Protein AF-W1DSZ6-F1 (afdb_monomer)

Nearest PDB structures (foldseek):
  8jjm-assembly2_B  TM=9.909E-01  e=1.032E-05  Vibrio alginolyticus
  1hvx-assembly1_A  TM=9.862E-01  e=4.575E-05  Geobacillus stearothermophilus
  2die-assembly1_A  TM=9.828E-01  e=7.349E-05  Bacillus sp. (in: firmicutes)
  3qgv-assembly1_A  TM=9.755E-01  e=7.349E-05  Pyrococcus woesei
  6gya-assembly4_D  TM=9.769E-01  e=8.414E-05  Alicyclobacillus sp.

Solvent-accessible surface area (backbone atoms only — not comparable to full-atom values): 4332 Å² total; per-residue (Å²): 134,84,72,93,31,80,41,74,77,68,65,92,84,61,74,82,84,71,58,62,63,65,49,51,63,69,43,49,65,61,41,46,74,77,50,38,78,42,74,45,75,67,60,65,31,36,17,70,61,47,92,74,41,84,23,88,50,69,63,36,89,84,33,67,76,81,120

Organism: NCBI:txid1432552

Structure (mmCIF, N/CA/C/O backbone):
data_AF-W1DSZ6-F1
#
_entry.id   AF-W1DSZ6-F1
#
loop_
_atom_site.group_PDB
_atom_site.id
_atom_site.type_symbol
_atom_site.label_atom_id
_atom_site.label_alt_id
_atom_site.label_comp_id
_atom_site.label_asym_id
_atom_site.label_entity_id
_atom_site.label_seq_id
_atom_site.pdbx_PDB_ins_code
_atom_site.Cartn_x
_atom_site.Cartn_y
_atom_site.Cartn_z
_atom_site.occupancy
_atom_site.B_iso_or_equiv
_atom_site.auth_seq_id
_atom_site.auth_comp_id
_atom_site.auth_asym_id
_atom_site.auth_atom_id
_atom_site.pdbx_PDB_model_num
ATOM 1 N N . MET A 1 1 ? -18.569 -0.211 20.166 1.00 71.69 1 MET A N 1
ATOM 2 C CA . MET A 1 1 ? -18.141 -0.442 18.767 1.00 71.69 1 MET A CA 1
ATOM 3 C C . MET A 1 1 ? -16.952 0.469 18.491 1.00 71.69 1 MET A C 1
ATOM 5 O O . MET A 1 1 ? -17.007 1.608 18.937 1.00 71.69 1 MET A O 1
ATOM 9 N N . LYS A 1 2 ? -15.875 -0.014 17.852 1.00 84.94 2 LYS A N 1
ATOM 10 C CA . LYS A 1 2 ? -14.773 0.853 17.386 1.00 84.94 2 LYS A CA 1
ATOM 11 C C . LYS A 1 2 ? -15.213 1.511 16.068 1.00 84.94 2 LYS A C 1
ATOM 13 O O . LYS A 1 2 ? -15.715 0.801 15.200 1.00 84.94 2 LYS A O 1
ATOM 18 N N . ASN A 1 3 ? -15.051 2.829 15.927 1.00 97.06 3 ASN A N 1
ATOM 19 C CA . ASN A 1 3 ? -15.322 3.511 14.656 1.00 97.06 3 ASN A CA 1
ATOM 20 C C . ASN A 1 3 ? -14.305 3.060 13.589 1.00 97.06 3 ASN A C 1
ATOM 22 O O . ASN A 1 3 ? -13.144 2.826 13.935 1.00 97.06 3 ASN A O 1
ATOM 26 N N . PRO A 1 4 ? -14.702 2.924 12.313 1.00 97.44 4 PRO A N 1
ATOM 27 C CA . PRO A 1 4 ? -13.756 2.696 11.225 1.00 97.44 4 PRO A CA 1
ATOM 28 C C . PRO A 1 4 ? -12.822 3.904 11.044 1.00 97.44 4 PRO A C 1
ATOM 30 O O . PRO A 1 4 ? -13.299 5.028 10.894 1.00 97.44 4 PRO A O 1
ATOM 33 N N . THR A 1 5 ? -11.511 3.663 11.020 1.00 98.12 5 THR A N 1
ATOM 34 C CA . THR A 1 5 ? -10.468 4.683 10.831 1.00 98.12 5 THR A CA 1
ATOM 35 C C . THR A 1 5 ? -9.420 4.150 9.855 1.00 98.12 5 THR A C 1
ATOM 37 O O . THR A 1 5 ? -8.743 3.161 10.148 1.00 98.12 5 THR A O 1
ATOM 40 N N . LEU A 1 6 ? -9.300 4.809 8.699 1.00 98.38 6 LEU A N 1
ATOM 41 C CA . LEU A 1 6 ? -8.361 4.475 7.624 1.00 98.38 6 LEU A CA 1
ATOM 42 C C . LEU A 1 6 ? -7.081 5.311 7.732 1.00 98.38 6 LEU A C 1
ATOM 44 O O . LEU A 1 6 ? -7.158 6.526 7.907 1.00 98.38 6 LEU A O 1
ATOM 48 N N . LEU A 1 7 ? -5.923 4.674 7.549 1.00 98.00 7 LEU A N 1
ATOM 49 C CA . LEU A 1 7 ? -4.628 5.339 7.389 1.00 98.00 7 LEU A CA 1
ATOM 50 C C . LEU A 1 7 ? -4.035 5.051 6.003 1.00 98.00 7 LEU A C 1
ATOM 52 O O . LEU A 1 7 ? -3.970 3.898 5.587 1.00 98.00 7 LEU A O 1
ATOM 56 N N . GLN A 1 8 ? -3.548 6.085 5.313 1.00 97.75 8 GLN A N 1
ATOM 57 C CA . GLN A 1 8 ? -2.652 5.919 4.165 1.00 97.75 8 GLN A CA 1
ATOM 58 C C . GLN A 1 8 ? -1.247 5.584 4.684 1.00 97.75 8 GLN A C 1
ATOM 60 O O . GLN A 1 8 ? -0.597 6.435 5.287 1.00 97.75 8 GLN A O 1
ATOM 65 N N . CYS A 1 9 ? -0.777 4.356 4.458 1.00 95.44 9 CYS A N 1
ATOM 66 C CA . CYS A 1 9 ? 0.487 3.850 5.012 1.00 95.44 9 CYS A CA 1
ATOM 67 C C . CYS A 1 9 ? 1.700 4.097 4.104 1.00 95.44 9 CYS A C 1
ATOM 69 O O . CYS A 1 9 ? 2.690 3.389 4.197 1.00 95.44 9 CYS A O 1
ATOM 71 N N . PHE A 1 10 ? 1.642 5.084 3.214 1.00 94.50 10 PHE A N 1
ATOM 72 C CA . PHE A 1 10 ? 2.741 5.408 2.309 1.00 94.50 10 PHE A CA 1
ATOM 73 C C . PHE A 1 10 ? 2.778 6.905 2.005 1.00 94.50 10 PHE A C 1
ATOM 75 O O . PHE A 1 10 ? 1.787 7.625 2.161 1.00 94.50 10 PHE A O 1
ATOM 82 N N . HIS A 1 11 ? 3.922 7.371 1.517 1.00 93.44 11 HIS A N 1
ATOM 83 C CA . HIS A 1 11 ? 4.109 8.720 0.996 1.00 93.44 11 HIS A CA 1
ATOM 84 C C . HIS A 1 11 ? 5.030 8.688 -0.225 1.00 93.44 11 HIS A C 1
ATOM 86 O O . HIS A 1 11 ? 5.696 7.693 -0.487 1.00 93.44 11 HIS A O 1
ATOM 92 N N . TRP A 1 12 ? 5.091 9.795 -0.966 1.00 92.38 12 TRP A N 1
ATOM 93 C CA . TRP A 1 12 ? 5.818 9.866 -2.239 1.00 92.38 12 TRP A CA 1
ATOM 94 C C . TRP A 1 12 ? 7.320 9.564 -2.113 1.00 92.38 12 TRP A C 1
ATOM 96 O O . TRP A 1 12 ? 7.893 8.873 -2.944 1.00 92.38 12 TRP A O 1
ATOM 106 N N . TYR A 1 13 ? 7.959 10.077 -1.060 1.00 91.00 13 TYR A N 1
ATOM 107 C CA . TYR A 1 13 ? 9.414 9.997 -0.862 1.00 91.00 13 TYR A CA 1
ATOM 108 C C . TYR A 1 13 ? 9.872 8.777 -0.054 1.00 91.00 13 TYR A C 1
ATOM 110 O O . TYR A 1 13 ? 10.790 8.894 0.757 1.00 91.00 13 TYR A O 1
ATOM 118 N N . TYR A 1 14 ? 9.179 7.647 -0.180 1.00 85.81 14 TYR A N 1
ATOM 119 C CA . TYR A 1 14 ? 9.532 6.454 0.584 1.00 85.81 14 TYR A CA 1
ATOM 120 C C . TYR A 1 14 ? 10.943 5.970 0.196 1.00 85.81 14 TYR A C 1
ATOM 122 O O . TYR A 1 14 ? 11.292 6.029 -0.988 1.00 85.81 14 TYR A O 1
ATOM 130 N N . PRO A 1 15 ? 11.790 5.555 1.157 1.00 80.31 15 PRO A N 1
ATOM 131 C CA . PRO A 1 15 ? 13.154 5.146 0.850 1.00 80.31 15 PRO A CA 1
ATOM 132 C C . PRO A 1 15 ? 13.180 3.953 -0.112 1.00 80.31 15 PRO A C 1
ATOM 134 O O . PRO A 1 15 ? 12.360 3.036 -0.041 1.00 80.31 15 PRO A O 1
ATOM 137 N N . THR A 1 16 ? 14.157 3.959 -1.018 1.00 72.75 16 THR A N 1
ATOM 138 C CA . THR A 1 16 ? 14.446 2.811 -1.883 1.00 72.75 16 THR A CA 1
ATOM 139 C C . THR A 1 16 ? 14.856 1.613 -1.028 1.00 72.75 16 THR A C 1
ATOM 141 O O . THR A 1 16 ? 15.654 1.788 -0.109 1.00 72.75 16 THR A O 1
ATOM 144 N N . GLY A 1 17 ? 14.387 0.409 -1.355 1.00 74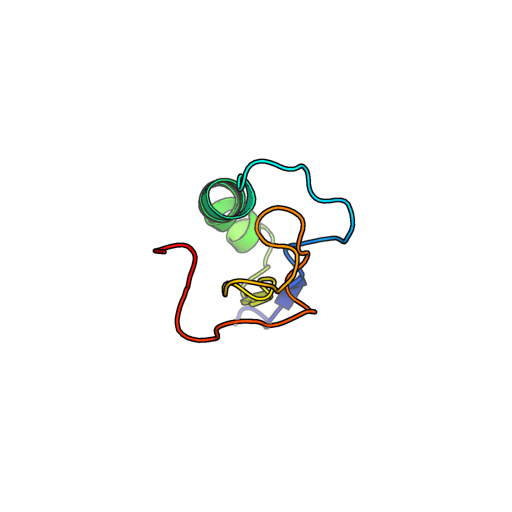.25 17 GLY A N 1
ATOM 145 C CA . GLY A 1 17 ? 14.791 -0.817 -0.649 1.00 74.25 17 GLY A CA 1
ATOM 146 C C . GLY A 1 17 ? 13.657 -1.793 -0.340 1.00 74.25 17 GLY A C 1
ATOM 147 O O . GLY A 1 17 ? 13.936 -2.940 -0.031 1.00 74.25 17 GLY A O 1
ATOM 148 N N . GLY A 1 18 ? 12.391 -1.386 -0.487 1.00 75.75 18 GLY A N 1
ATOM 149 C CA . GLY A 1 18 ? 11.252 -2.294 -0.284 1.00 75.75 18 GLY A CA 1
ATOM 150 C C . GLY A 1 18 ? 10.883 -2.538 1.185 1.00 75.75 18 GLY A C 1
ATOM 151 O O . GLY A 1 18 ? 10.186 -3.501 1.484 1.00 75.75 18 GLY A O 1
ATOM 152 N N . GLU A 1 19 ? 11.294 -1.650 2.093 1.00 86.75 19 GLU A N 1
ATOM 153 C CA . GLU A 1 19 ? 11.085 -1.794 3.545 1.00 86.75 19 GLU A CA 1
ATOM 154 C C . GLU A 1 19 ? 9.628 -1.570 4.001 1.00 86.75 19 GLU A C 1
ATOM 156 O O . GLU A 1 19 ? 9.279 -1.854 5.144 1.00 86.75 19 GLU A O 1
ATOM 161 N N . LEU A 1 20 ? 8.738 -1.116 3.110 1.00 92.38 20 LEU A N 1
ATOM 162 C CA . LEU A 1 20 ? 7.354 -0.799 3.471 1.00 92.38 20 LEU A CA 1
ATOM 163 C C . LEU A 1 20 ? 6.590 -1.989 4.043 1.00 92.38 20 LEU A C 1
ATOM 165 O O . LEU A 1 20 ? 5.878 -1.852 5.035 1.00 92.38 20 LEU 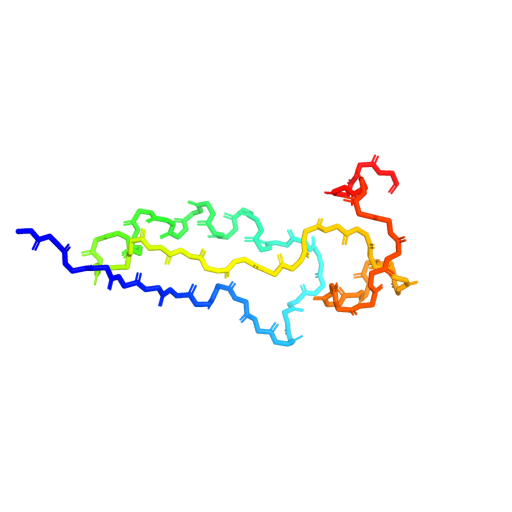A O 1
ATOM 169 N N . TRP A 1 21 ? 6.706 -3.150 3.408 1.00 94.19 21 TRP A N 1
ATOM 170 C CA . TRP A 1 21 ? 5.957 -4.334 3.815 1.00 94.19 21 TRP A CA 1
ATOM 171 C C . TRP A 1 21 ? 6.329 -4.817 5.226 1.00 94.19 21 TRP A C 1
ATOM 173 O O . TRP A 1 21 ? 5.409 -4.945 6.042 1.00 94.19 21 TRP A O 1
ATOM 183 N N . PRO A 1 22 ? 7.621 -5.008 5.572 1.00 94.62 22 PRO A N 1
ATOM 184 C CA . PRO A 1 22 ? 7.995 -5.353 6.943 1.00 94.62 22 PRO A CA 1
ATOM 185 C C . PRO A 1 22 ? 7.700 -4.227 7.951 1.00 94.62 22 PRO A C 1
ATOM 187 O O . PRO A 1 22 ? 7.324 -4.517 9.088 1.00 94.62 22 PRO A O 1
ATOM 190 N N . GLU A 1 23 ? 7.794 -2.948 7.565 1.00 94.56 23 GLU A N 1
ATOM 191 C CA . GLU A 1 23 ? 7.414 -1.835 8.450 1.00 94.56 23 GLU A CA 1
ATOM 192 C C . GLU A 1 23 ? 5.918 -1.846 8.793 1.00 94.56 23 GLU A C 1
ATOM 194 O O . GLU A 1 23 ? 5.543 -1.685 9.957 1.00 94.56 23 GLU A O 1
ATOM 199 N N . VAL A 1 24 ? 5.047 -2.060 7.802 1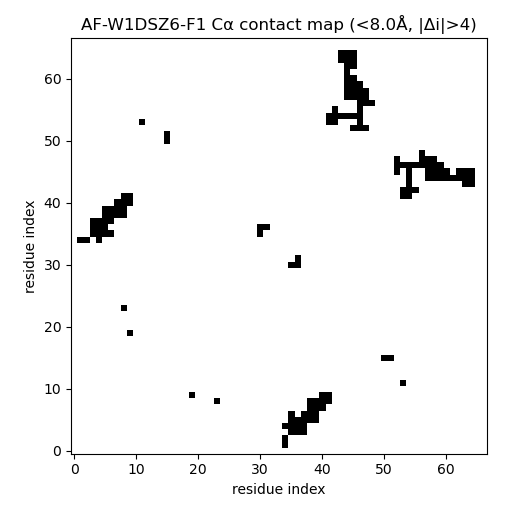.00 95.38 24 VAL A N 1
ATOM 200 C CA . VAL A 1 24 ? 3.597 -2.137 8.025 1.00 95.38 24 VAL A CA 1
ATOM 201 C C . VAL A 1 24 ? 3.243 -3.333 8.909 1.00 95.38 24 VAL A C 1
ATOM 203 O O . VAL A 1 24 ? 2.405 -3.190 9.802 1.00 95.38 24 VAL A O 1
ATOM 206 N N . GLU A 1 25 ? 3.891 -4.485 8.709 1.00 96.81 25 GLU A N 1
ATOM 207 C CA . GLU A 1 25 ? 3.722 -5.659 9.573 1.00 96.81 25 GLU A CA 1
ATOM 208 C C . GLU A 1 25 ? 4.077 -5.333 11.033 1.00 96.81 25 GLU A C 1
ATOM 210 O O . GLU A 1 25 ? 3.287 -5.602 11.942 1.00 96.81 25 GLU A O 1
ATOM 215 N N . ALA A 1 26 ? 5.218 -4.675 11.258 1.00 97.31 26 ALA A N 1
ATOM 216 C CA . ALA A 1 26 ? 5.671 -4.287 12.590 1.00 97.31 26 ALA A CA 1
ATOM 217 C C . ALA A 1 26 ? 4.774 -3.222 13.254 1.00 97.31 26 ALA A C 1
ATOM 219 O O . ALA A 1 26 ? 4.590 -3.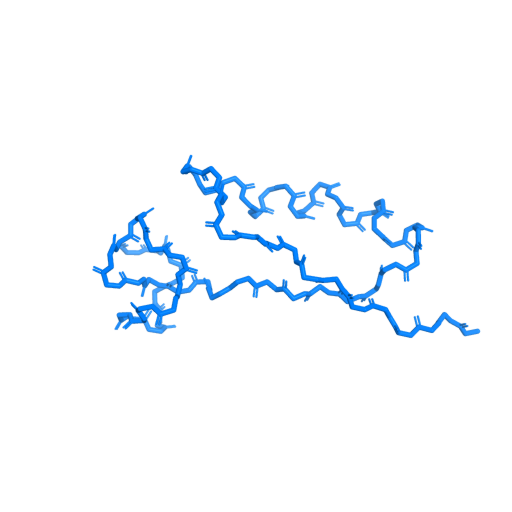237 14.473 1.00 97.31 26 ALA A O 1
ATOM 220 N N . LEU A 1 27 ? 4.202 -2.298 12.474 1.00 96.38 27 LEU A N 1
ATOM 221 C CA . LEU A 1 27 ? 3.347 -1.214 12.974 1.00 96.38 27 LEU A CA 1
ATOM 222 C C . LEU A 1 27 ? 1.903 -1.646 13.256 1.00 96.38 27 LEU A C 1
ATOM 224 O O . LEU A 1 27 ? 1.227 -0.999 14.061 1.00 96.38 27 LEU A O 1
ATOM 228 N N . ALA A 1 28 ? 1.413 -2.713 12.619 1.00 97.44 28 ALA A N 1
ATOM 229 C CA . ALA A 1 28 ? 0.009 -3.119 12.681 1.00 97.44 28 ALA A CA 1
ATOM 230 C C . ALA A 1 28 ? -0.572 -3.234 14.112 1.00 97.44 28 ALA A C 1
ATOM 232 O O . ALA A 1 28 ? -1.683 -2.730 14.327 1.00 97.44 28 ALA A O 1
ATOM 233 N N . PRO A 1 29 ? 0.131 -3.809 15.115 1.00 97.81 29 PRO A N 1
ATOM 234 C CA . PRO A 1 29 ? -0.375 -3.867 16.489 1.00 97.81 29 PRO A CA 1
ATOM 235 C C . PRO A 1 29 ? -0.572 -2.474 17.101 1.00 97.81 29 PRO A C 1
ATOM 237 O O . PRO A 1 29 ? -1.650 -2.170 17.617 1.00 97.81 29 PRO A O 1
ATOM 240 N N . SER A 1 30 ? 0.434 -1.606 16.972 1.00 97.75 30 SER A N 1
ATOM 241 C CA . SER A 1 30 ? 0.424 -0.242 17.511 1.00 97.75 30 SER A CA 1
ATOM 242 C C . SER A 1 30 ? -0.654 0.619 16.851 1.00 97.75 30 SER A C 1
ATOM 244 O O . SER A 1 30 ? -1.349 1.372 17.530 1.00 97.75 30 SER A O 1
ATOM 246 N N . LEU A 1 31 ? -0.850 0.474 15.534 1.00 97.44 31 LEU A N 1
ATOM 247 C CA . LEU A 1 31 ? -1.926 1.145 14.798 1.00 97.44 31 LEU A CA 1
ATOM 248 C C . LEU A 1 31 ? -3.310 0.753 15.345 1.00 97.44 31 LEU A C 1
ATOM 250 O O . LEU A 1 31 ? -4.157 1.622 15.568 1.00 97.44 31 LEU A O 1
ATOM 254 N N . ASN A 1 32 ? -3.532 -0.536 15.625 1.00 97.31 32 ASN A N 1
ATOM 255 C CA . ASN A 1 32 ? -4.802 -1.004 16.186 1.00 97.31 32 ASN A CA 1
ATOM 256 C C . ASN A 1 32 ? -5.057 -0.494 17.609 1.00 97.31 32 ASN A C 1
ATOM 258 O O . ASN A 1 32 ? -6.207 -0.184 17.958 1.00 97.31 32 ASN A O 1
ATOM 262 N N . GLU A 1 33 ? -3.996 -0.405 18.415 1.00 97.69 33 GLU A N 1
ATOM 263 C CA . GLU A 1 33 ? -4.036 0.119 19.780 1.00 97.69 33 GLU A CA 1
ATOM 264 C C . G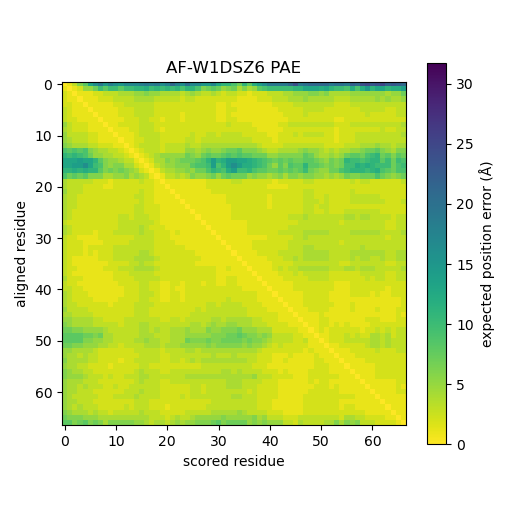LU A 1 33 ? -4.499 1.581 19.800 1.00 97.69 33 GLU A C 1
ATOM 266 O O . GLU A 1 33 ? -5.387 1.930 20.578 1.00 97.69 33 GLU A O 1
ATOM 271 N N . ILE A 1 34 ? -4.003 2.406 18.869 1.00 97.25 34 ILE A N 1
ATOM 272 C CA . ILE A 1 34 ? -4.398 3.821 18.747 1.00 97.25 34 ILE A CA 1
ATOM 273 C C . ILE A 1 34 ? -5.719 4.046 17.989 1.00 97.25 34 ILE A C 1
ATOM 275 O O . ILE A 1 34 ? -6.149 5.186 17.819 1.00 97.25 34 ILE A O 1
ATOM 279 N N . GLY A 1 35 ? -6.394 2.979 17.549 1.00 97.38 35 GLY A N 1
ATOM 280 C CA . GLY A 1 35 ? -7.730 3.049 16.947 1.00 97.38 35 GLY A CA 1
ATOM 281 C C . GLY A 1 35 ? -7.776 3.105 15.417 1.00 97.38 35 GLY A C 1
ATOM 282 O O . GLY A 1 35 ? -8.865 3.270 14.863 1.00 97.38 35 GLY A O 1
ATOM 283 N N . ILE A 1 36 ? -6.644 2.925 14.732 1.00 98.25 36 ILE A N 1
ATOM 284 C CA . ILE A 1 36 ? -6.591 2.713 13.279 1.00 98.25 36 ILE A CA 1
ATOM 285 C C . ILE A 1 36 ? -6.894 1.240 13.000 1.00 98.25 36 ILE A C 1
ATOM 287 O O . ILE A 1 36 ? -6.270 0.347 13.563 1.00 98.25 36 ILE A O 1
ATOM 291 N N . ASN A 1 37 ? -7.881 0.960 12.151 1.00 96.44 37 ASN A N 1
ATOM 292 C CA . ASN A 1 37 ? -8.347 -0.410 11.895 1.00 96.44 37 ASN A CA 1
ATOM 293 C C . ASN A 1 37 ? -8.490 -0.751 10.408 1.00 96.44 37 ASN A C 1
ATOM 295 O O . ASN A 1 37 ? -8.935 -1.847 10.077 1.00 96.44 37 ASN A O 1
ATOM 299 N N . MET A 1 38 ? -8.088 0.163 9.527 1.00 97.94 38 MET A N 1
ATOM 300 C CA . MET A 1 38 ? -7.951 -0.059 8.095 1.00 97.94 38 MET A CA 1
ATOM 301 C C . MET A 1 38 ? -6.684 0.645 7.610 1.00 97.94 38 MET A C 1
ATOM 303 O O . MET A 1 38 ? -6.364 1.742 8.074 1.00 97.94 38 MET A O 1
ATOM 307 N N . VAL A 1 39 ? -5.990 0.043 6.647 1.00 97.75 39 VAL A N 1
ATOM 308 C CA . VAL A 1 39 ? -4.812 0.637 6.006 1.00 97.75 39 VAL A CA 1
ATOM 309 C C . VAL A 1 39 ? -4.995 0.662 4.494 1.00 97.75 39 VAL A C 1
ATOM 311 O O . VAL A 1 39 ? -5.499 -0.292 3.903 1.00 97.75 39 VAL A O 1
ATOM 314 N N . TRP A 1 40 ? -4.597 1.766 3.872 1.00 98.25 40 TRP A N 1
ATOM 315 C CA . TRP A 1 40 ? -4.455 1.886 2.429 1.00 98.25 40 TRP A CA 1
ATOM 316 C C . TRP A 1 40 ? -2.976 1.741 2.075 1.00 98.25 40 TRP A C 1
ATOM 318 O O . TRP A 1 40 ? -2.139 2.554 2.475 1.00 98.25 40 TRP A O 1
ATOM 328 N N . LEU A 1 41 ? -2.682 0.672 1.343 1.00 97.25 41 LEU A N 1
ATOM 329 C CA . LEU A 1 41 ? -1.362 0.326 0.832 1.00 97.25 41 LEU A CA 1
ATOM 330 C C . LEU A 1 41 ? -1.166 0.915 -0.577 1.00 97.25 41 LEU A C 1
ATOM 332 O O . LEU A 1 41 ? -2.152 1.077 -1.305 1.00 97.25 41 LEU A O 1
ATOM 336 N N . PRO A 1 42 ? 0.073 1.233 -0.986 1.00 96.00 42 PRO A N 1
ATOM 337 C CA . PRO A 1 42 ? 0.342 1.658 -2.355 1.00 96.00 42 PRO A CA 1
ATOM 338 C C . PRO A 1 42 ? 0.103 0.498 -3.342 1.00 96.00 42 PRO A C 1
ATOM 340 O O . PRO A 1 42 ? -0.055 -0.652 -2.918 1.00 96.00 42 PRO A O 1
ATOM 343 N N . PRO A 1 43 ? 0.083 0.765 -4.660 1.00 96.38 43 PRO A N 1
ATOM 344 C CA . PRO A 1 43 ? 0.074 -0.294 -5.664 1.00 96.38 43 PRO A CA 1
ATOM 345 C C . PRO A 1 43 ? 1.222 -1.291 -5.434 1.00 96.38 43 PRO A C 1
ATOM 347 O O . PRO A 1 43 ? 2.380 -0.893 -5.350 1.00 96.38 43 PRO A O 1
ATOM 350 N N . ALA A 1 44 ? 0.891 -2.577 -5.304 1.00 96.00 44 ALA A N 1
ATOM 351 C CA . ALA A 1 44 ? 1.849 -3.633 -4.950 1.00 96.00 44 ALA A CA 1
ATOM 352 C C . ALA A 1 44 ? 2.472 -4.339 -6.166 1.00 96.00 44 ALA A C 1
ATOM 354 O O . ALA A 1 44 ? 3.314 -5.215 -6.006 1.00 96.00 44 ALA A O 1
ATOM 355 N N . TYR A 1 45 ? 2.031 -3.985 -7.370 1.00 96.19 45 TYR A N 1
ATOM 356 C CA . TYR A 1 45 ? 2.445 -4.613 -8.618 1.00 96.19 45 TYR A CA 1
ATOM 357 C C . TYR A 1 45 ? 3.5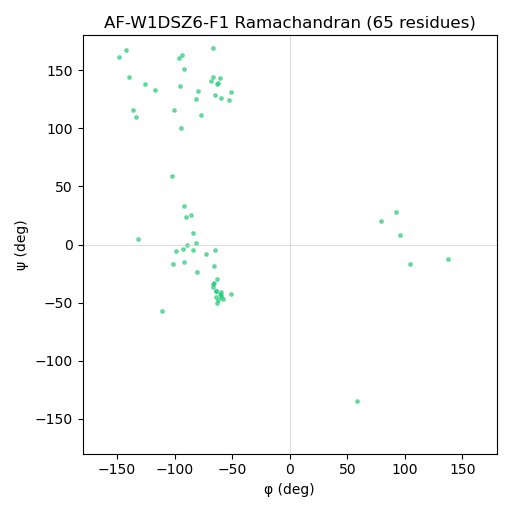83 -3.854 -9.313 1.00 96.19 45 TYR A C 1
ATOM 359 O O . TYR A 1 45 ? 3.806 -2.666 -9.065 1.00 96.19 45 TYR A O 1
ATOM 367 N N . LYS A 1 46 ? 4.289 -4.530 -10.222 1.00 96.38 46 LYS A N 1
ATOM 368 C CA . LYS A 1 46 ? 5.429 -3.983 -10.962 1.00 96.38 46 LYS A CA 1
ATOM 369 C C . LYS A 1 46 ? 5.031 -2.750 -11.779 1.00 96.38 46 LYS A C 1
ATOM 371 O O . LYS A 1 46 ? 4.119 -2.789 -12.611 1.00 96.38 46 LYS A O 1
ATOM 376 N N . GLY A 1 47 ? 5.756 -1.653 -11.561 1.00 95.94 47 GLY A N 1
ATOM 377 C CA . GLY A 1 47 ? 5.664 -0.432 -12.361 1.00 95.94 47 GLY A CA 1
ATOM 378 C C . GLY A 1 47 ? 6.682 -0.381 -13.502 1.00 95.94 47 GLY A C 1
ATOM 379 O O . GLY A 1 47 ? 7.689 -1.090 -13.500 1.00 95.94 47 GLY A O 1
ATOM 380 N N . ALA A 1 48 ? 6.436 0.497 -14.468 1.00 96.44 48 ALA A N 1
ATOM 381 C CA . ALA A 1 48 ? 7.240 0.698 -15.669 1.00 96.44 48 ALA A CA 1
ATOM 382 C C . ALA A 1 48 ? 8.655 1.195 -15.344 1.00 96.44 48 ALA A C 1
ATOM 384 O O . ALA A 1 48 ? 9.605 0.868 -16.051 1.00 96.44 48 ALA A O 1
ATOM 385 N N . SER A 1 49 ? 8.807 1.931 -14.241 1.00 93.06 49 SER A N 1
ATOM 386 C CA . SER A 1 49 ? 10.100 2.382 -13.714 1.00 93.06 49 SER A CA 1
ATOM 387 C C . SER A 1 49 ? 10.805 1.336 -12.830 1.00 93.06 49 SER A C 1
ATOM 389 O O . SER A 1 49 ? 11.799 1.651 -12.173 1.00 93.06 49 SER A O 1
ATOM 391 N N . GLY A 1 50 ? 10.309 0.092 -12.779 1.00 88.88 50 GLY A N 1
ATOM 392 C CA . GLY A 1 50 ? 10.890 -0.993 -11.985 1.00 88.88 50 GLY A CA 1
ATOM 393 C C . GLY A 1 50 ? 10.966 -0.652 -10.493 1.00 88.88 50 GLY A C 1
ATOM 394 O O . GLY A 1 50 ? 10.025 -0.097 -9.934 1.00 88.88 50 GLY A O 1
ATOM 395 N N . GLY A 1 51 ? 12.104 -0.933 -9.848 1.00 85.56 51 GLY A N 1
ATOM 396 C CA . GLY A 1 51 ? 12.323 -0.651 -8.418 1.00 85.56 51 GLY A CA 1
ATOM 397 C C . GLY A 1 51 ? 12.330 0.835 -8.023 1.00 85.56 51 GLY A C 1
ATOM 398 O O . GLY A 1 51 ? 12.422 1.140 -6.838 1.00 85.56 51 GLY A O 1
ATOM 399 N N . TYR A 1 52 ? 12.237 1.756 -8.989 1.00 88.19 52 TYR A N 1
ATOM 400 C CA . TYR A 1 52 ? 12.109 3.201 -8.752 1.00 88.19 52 TYR A CA 1
ATOM 401 C C . TYR A 1 52 ? 10.663 3.703 -8.862 1.00 88.19 52 TYR A C 1
ATOM 403 O O . TYR A 1 52 ? 10.398 4.883 -8.635 1.00 88.19 52 TYR A O 1
ATOM 411 N N . SER A 1 53 ? 9.735 2.831 -9.257 1.00 91.44 53 SER A N 1
ATOM 412 C CA . SER A 1 53 ? 8.319 3.156 -9.371 1.00 91.44 53 SER A CA 1
ATOM 413 C C . SER A 1 53 ? 7.695 3.397 -7.995 1.00 91.44 53 SER A C 1
ATOM 415 O O . SER A 1 53 ? 7.953 2.669 -7.039 1.00 91.44 53 SER A O 1
ATOM 417 N N . VAL A 1 54 ? 6.809 4.394 -7.919 1.00 92.81 54 VAL A N 1
ATOM 418 C CA . VAL A 1 54 ? 5.902 4.604 -6.774 1.00 92.81 54 VAL A CA 1
ATOM 419 C C . VAL A 1 54 ? 4.568 3.851 -6.931 1.00 92.81 54 VAL A C 1
ATOM 421 O O . VAL A 1 54 ? 3.692 3.963 -6.077 1.00 92.81 54 VAL A O 1
ATOM 424 N N . GLY A 1 55 ? 4.388 3.125 -8.040 1.00 94.62 55 GLY A N 1
ATOM 425 C CA . GLY A 1 55 ? 3.262 2.228 -8.312 1.00 94.62 55 GLY A CA 1
ATOM 426 C C . GLY A 1 55 ? 2.210 2.745 -9.304 1.00 94.62 55 GLY A C 1
ATOM 427 O O . GLY A 1 55 ? 1.432 1.953 -9.834 1.00 94.62 55 GLY A O 1
ATOM 428 N N . TYR A 1 56 ? 2.169 4.052 -9.591 1.00 96.19 56 TYR A N 1
ATOM 429 C CA . TYR A 1 56 ? 1.143 4.657 -10.466 1.00 96.19 56 TYR A CA 1
ATOM 430 C C . TYR A 1 56 ? 1.449 4.581 -11.971 1.00 96.19 56 TYR A C 1
ATOM 432 O O . TYR A 1 56 ? 0.621 4.962 -12.794 1.00 96.19 56 TYR A O 1
ATOM 440 N N . ASP A 1 57 ? 2.621 4.078 -12.340 1.00 96.62 57 ASP A N 1
ATOM 441 C CA . ASP A 1 57 ? 3.047 3.761 -13.701 1.00 96.62 57 ASP A CA 1
ATOM 442 C C . ASP A 1 57 ? 2.965 2.246 -13.936 1.00 96.62 57 ASP A C 1
ATOM 444 O O . ASP A 1 57 ? 3.967 1.601 -14.209 1.00 96.62 57 ASP A O 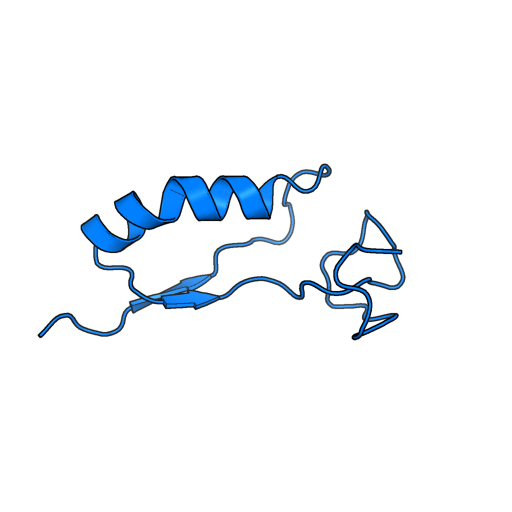1
ATOM 448 N N . THR A 1 58 ? 1.782 1.651 -13.779 1.00 97.12 58 THR A N 1
ATOM 449 C CA . THR A 1 58 ? 1.569 0.194 -13.863 1.00 97.12 58 THR A CA 1
ATOM 450 C C . THR A 1 58 ? 2.161 -0.432 -15.128 1.00 97.12 58 THR A C 1
ATOM 452 O O . THR A 1 58 ? 1.891 0.032 -16.237 1.00 97.12 58 THR A O 1
ATOM 455 N N . TYR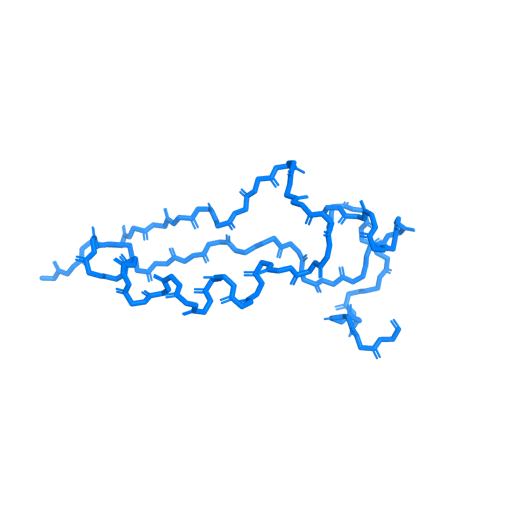 A 1 59 ? 2.908 -1.526 -14.956 1.00 97.44 59 TYR A N 1
ATOM 456 C CA . TYR A 1 59 ? 3.435 -2.337 -16.053 1.00 97.44 59 TYR A CA 1
ATOM 457 C C . TYR A 1 59 ? 2.768 -3.714 -16.116 1.00 97.44 59 TYR A C 1
ATOM 459 O O . TYR A 1 59 ? 2.146 -4.037 -17.126 1.00 97.44 59 TYR A O 1
ATOM 467 N N . ASP A 1 60 ? 2.839 -4.490 -15.032 1.00 97.69 60 ASP A N 1
ATOM 468 C CA . ASP A 1 60 ? 2.247 -5.828 -14.957 1.00 97.69 60 ASP A CA 1
ATOM 469 C C . ASP A 1 60 ? 1.480 -6.002 -13.645 1.00 97.69 60 ASP A C 1
ATOM 471 O O . ASP A 1 60 ? 2.073 -6.094 -12.575 1.00 97.69 60 ASP A O 1
ATOM 475 N N . LEU A 1 61 ? 0.148 -6.054 -13.73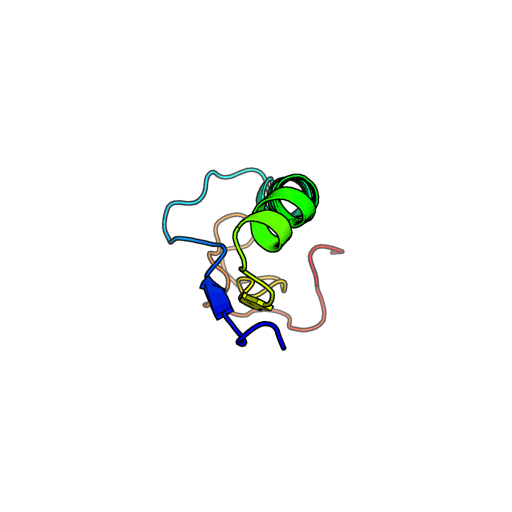7 1.00 97.88 61 LEU A N 1
ATOM 476 C CA . LEU A 1 61 ? -0.750 -6.232 -12.590 1.00 97.88 61 LEU A CA 1
ATOM 477 C C . LEU A 1 61 ? -0.612 -7.603 -11.911 1.00 97.88 61 LEU A C 1
ATOM 479 O O . LEU A 1 61 ? -1.085 -7.755 -10.785 1.00 97.88 61 LEU A O 1
ATOM 483 N N . PHE A 1 62 ? -0.025 -8.593 -12.588 1.00 97.44 62 PHE A N 1
ATOM 484 C CA . PHE A 1 62 ? 0.148 -9.949 -12.064 1.00 97.44 62 PHE A CA 1
ATOM 485 C C . PHE A 1 62 ? 1.486 -10.147 -11.349 1.00 97.44 62 PHE A C 1
ATOM 487 O O . PHE A 1 62 ? 1.635 -11.117 -10.612 1.00 97.44 62 PHE A O 1
ATOM 494 N N . ASP A 1 63 ? 2.438 -9.234 -11.531 1.00 97.06 63 ASP A N 1
ATOM 495 C CA . ASP A 1 63 ? 3.744 -9.290 -10.886 1.00 97.06 63 ASP A CA 1
ATOM 496 C C . ASP A 1 63 ? 3.736 -8.459 -9.600 1.00 97.06 63 ASP A C 1
ATOM 498 O O . ASP A 1 63 ? 3.880 -7.238 -9.638 1.00 97.06 63 ASP A O 1
ATOM 502 N N . LEU A 1 64 ? 3.592 -9.126 -8.454 1.00 96.06 64 LEU A N 1
ATOM 503 C CA . LEU A 1 64 ? 3.627 -8.511 -7.120 1.00 96.06 64 LEU A CA 1
ATOM 504 C C . LEU A 1 64 ? 5.056 -8.373 -6.552 1.00 96.06 64 LEU A C 1
ATOM 506 O O . LEU A 1 64 ? 5.245 -8.344 -5.337 1.00 96.06 64 LEU A O 1
ATOM 510 N N . GLY A 1 65 ? 6.068 -8.304 -7.424 1.00 92.44 65 GLY A N 1
ATOM 511 C CA . GLY A 1 65 ? 7.484 -8.336 -7.047 1.00 92.44 65 GLY A CA 1
ATOM 512 C C . GLY A 1 65 ? 8.079 -9.746 -7.065 1.00 92.44 65 GLY A C 1
ATOM 513 O O . GLY A 1 65 ? 9.011 -10.027 -6.315 1.00 92.44 65 GLY A O 1
ATOM 514 N N . GLU A 1 66 ? 7.529 -10.627 -7.902 1.00 94.19 66 GLU A N 1
ATOM 515 C CA . GLU A 1 66 ? 7.926 -12.034 -8.030 1.00 94.19 66 GLU A CA 1
ATOM 516 C C . GLU A 1 66 ? 8.825 -12.292 -9.254 1.00 94.19 66 GLU A C 1
ATOM 518 O O . GLU A 1 66 ? 9.496 -13.327 -9.303 1.00 94.19 66 GLU A O 1
ATOM 523 N N . PHE A 1 67 ? 8.863 -11.360 -10.218 1.00 90.75 67 PHE A N 1
ATOM 524 C CA . PHE A 1 67 ? 9.589 -11.486 -11.491 1.00 90.75 67 PHE A CA 1
ATOM 525 C C . PHE A 1 67 ? 10.559 -10.330 -11.777 1.00 90.75 67 PHE A C 1
ATOM 527 O O . PHE A 1 67 ? 10.436 -9.239 -11.166 1.00 90.75 67 PHE A O 1
#

Foldseek 3Di:
DQDAAEDAQDDDCDDQDPCSVVVCVVCVVVCVVVRHDHYDYFQQAAAPVGSNDSRPRDDDSVHSPPD

Mean predicted aligned error: 3.1 Å

Sequence (67 aa):
MKNPTLLQCFHWYYPTGGELWPEVEALAPSLNEIGINMVWLPPAYKGASGGYSVGYDTYDLFDLGEF

Radius of gyration: 13.79 Å; Cα contacts (8 Å, |Δi|>4): 74; chains: 1; bounding box: 33×22×36 Å

pLDDT: mean 93.61, std 6.28, range [71.69, 98.38]

InterPro domains:
  IPR017853 Glycoside hydrolase superfamily [SSF51445] (6-66)

Secondary structure (DSSP, 8-state):
-PPP-EEE---TTPPTTSTHHHHHHHHHHHHHHTT--EEEPPP-SEETTGGG--SSSEEETT-SS--